Protein AF-A0A2N7QGT1-F1 (afdb_monomer)

Structure (mmCIF, N/CA/C/O backbone):
data_AF-A0A2N7QGT1-F1
#
_entry.id   AF-A0A2N7QGT1-F1
#
loop_
_atom_site.group_PDB
_atom_site.id
_atom_site.type_symbol
_atom_site.label_atom_id
_atom_site.label_alt_id
_atom_site.label_comp_id
_atom_site.label_asym_id
_atom_site.label_entity_id
_atom_site.label_seq_id
_atom_site.pdbx_PDB_ins_code
_atom_site.Cartn_x
_atom_site.Cartn_y
_atom_site.Cartn_z
_atom_site.occupancy
_atom_site.B_iso_or_equiv
_atom_site.auth_seq_id
_ato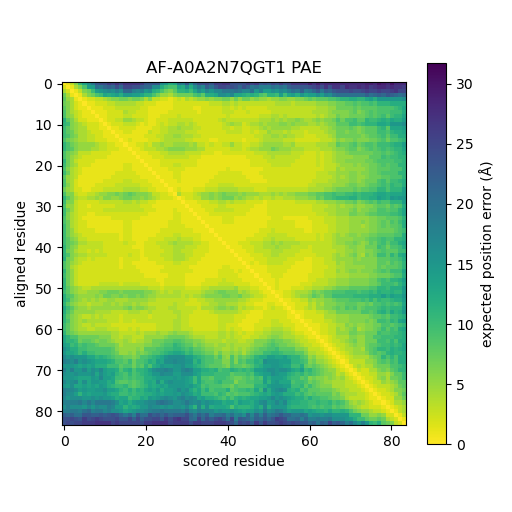m_site.auth_comp_id
_atom_site.auth_asym_id
_atom_site.auth_atom_id
_atom_site.pdbx_PDB_model_num
ATOM 1 N N . MET A 1 1 ? -14.623 -20.650 12.579 1.00 46.62 1 MET A N 1
ATOM 2 C CA . MET A 1 1 ? -15.155 -19.347 12.126 1.00 46.62 1 MET A CA 1
ATOM 3 C C . MET A 1 1 ? -14.047 -18.629 11.378 1.00 46.62 1 MET A C 1
ATOM 5 O O . MET A 1 1 ? -12.971 -18.477 11.941 1.00 46.62 1 MET A O 1
ATOM 9 N N . SER A 1 2 ? -14.252 -18.271 10.110 1.00 54.84 2 SER A N 1
ATOM 10 C CA . SER A 1 2 ? -13.299 -17.440 9.367 1.00 54.84 2 SER A CA 1
ATOM 11 C C . SER A 1 2 ? -13.235 -16.067 10.030 1.00 54.84 2 SER A C 1
ATOM 13 O O . SER A 1 2 ? -14.275 -15.424 10.170 1.00 54.84 2 SER A O 1
ATOM 15 N N . LYS A 1 3 ? -12.051 -15.619 10.458 1.00 65.06 3 LYS A N 1
ATOM 16 C CA . LYS A 1 3 ? -11.873 -14.232 10.903 1.00 65.06 3 LYS A CA 1
ATOM 17 C C . LYS A 1 3 ? -12.264 -13.302 9.756 1.00 65.06 3 LYS A C 1
ATOM 19 O O . LYS A 1 3 ? -11.695 -13.399 8.670 1.00 65.06 3 LYS A O 1
ATOM 24 N N . VAL A 1 4 ? -13.255 -12.443 9.982 1.00 79.62 4 VAL A N 1
ATOM 25 C CA . VAL A 1 4 ? -13.714 -11.476 8.981 1.00 79.62 4 VAL A CA 1
ATOM 26 C C . VAL A 1 4 ? -12.997 -10.161 9.247 1.00 79.62 4 VAL A C 1
ATOM 28 O O . VAL A 1 4 ? -13.384 -9.396 10.124 1.00 79.62 4 VAL A O 1
ATOM 31 N N . TYR A 1 5 ? -11.931 -9.904 8.496 1.00 89.88 5 TYR A N 1
ATOM 32 C CA . TYR A 1 5 ? -11.263 -8.609 8.538 1.00 89.88 5 TYR A CA 1
ATOM 33 C C . TYR A 1 5 ? -12.120 -7.543 7.850 1.00 89.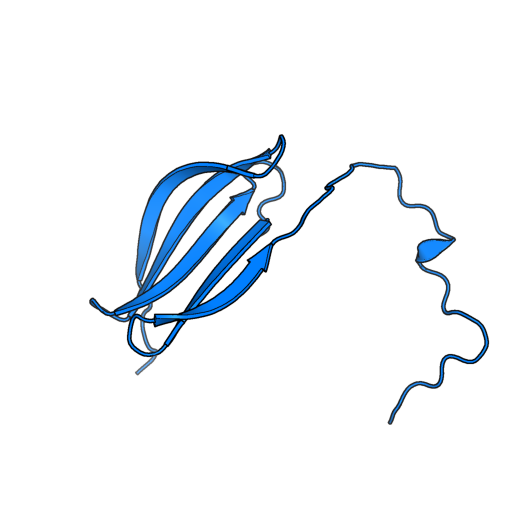88 5 TYR A C 1
ATOM 35 O O . TYR A 1 5 ? -12.704 -7.781 6.791 1.00 89.88 5 TYR A O 1
ATOM 43 N N . LYS A 1 6 ? -12.160 -6.341 8.428 1.00 94.25 6 LYS A N 1
ATOM 44 C CA . LYS A 1 6 ? -12.826 -5.172 7.852 1.00 94.25 6 LYS A CA 1
ATOM 45 C C . LYS A 1 6 ? -11.807 -4.284 7.152 1.00 94.25 6 LYS A C 1
ATOM 47 O O . LYS A 1 6 ? -10.797 -3.908 7.742 1.00 94.25 6 LYS A O 1
ATOM 52 N N . VAL A 1 7 ? -12.110 -3.898 5.916 1.00 95.25 7 VAL A N 1
ATOM 53 C CA . VAL A 1 7 ? -11.342 -2.892 5.176 1.00 95.25 7 VAL A CA 1
ATOM 54 C C . VAL A 1 7 ? -12.046 -1.543 5.298 1.00 95.25 7 VAL A C 1
ATOM 56 O O . VAL A 1 7 ? -13.250 -1.448 5.070 1.00 95.25 7 VAL A O 1
ATOM 59 N N . ILE A 1 8 ? -11.306 -0.502 5.672 1.00 96.50 8 ILE A N 1
ATOM 60 C CA . ILE A 1 8 ? -11.808 0.871 5.789 1.00 96.50 8 ILE A CA 1
ATOM 61 C C . ILE A 1 8 ? -11.005 1.766 4.853 1.00 96.50 8 ILE A C 1
ATOM 63 O O . ILE A 1 8 ? -9.778 1.799 4.926 1.00 96.50 8 ILE A O 1
ATOM 67 N N . GLU A 1 9 ? -11.686 2.524 3.999 1.00 96.62 9 GLU A N 1
ATOM 68 C CA . GLU A 1 9 ? -11.035 3.530 3.160 1.00 96.62 9 GLU A CA 1
ATOM 69 C C . GLU A 1 9 ? -10.743 4.792 3.974 1.00 96.62 9 GLU A C 1
ATOM 71 O O . GLU A 1 9 ? -11.592 5.286 4.716 1.00 96.62 9 GLU A O 1
ATOM 76 N N . LYS A 1 10 ? -9.510 5.290 3.872 1.00 97.31 10 LYS A N 1
ATOM 77 C CA . LYS A 1 10 ? -9.028 6.470 4.605 1.00 97.31 10 LYS A CA 1
ATOM 78 C C . LYS A 1 10 ? -8.722 7.661 3.701 1.00 97.31 10 LYS A C 1
ATOM 80 O O . LYS A 1 10 ? -8.272 8.685 4.204 1.00 97.31 10 LYS A O 1
ATOM 85 N N . GLY A 1 11 ? -8.983 7.530 2.404 1.00 96.06 11 GLY A N 1
ATOM 86 C CA . GLY A 1 11 ? -8.762 8.564 1.401 1.00 96.06 11 GLY A CA 1
ATOM 87 C C . GLY A 1 11 ? -7.559 8.271 0.517 1.00 96.06 11 GLY A C 1
ATOM 88 O O . GLY A 1 11 ? -7.138 7.123 0.369 1.00 96.06 11 GLY A O 1
ATOM 89 N N . GLU A 1 12 ? -7.015 9.326 -0.072 1.00 97.06 12 GLU A N 1
ATOM 90 C CA . GLU A 1 12 ? -5.991 9.249 -1.108 1.00 97.06 12 GLU A CA 1
ATOM 91 C C . GLU A 1 12 ? -4.697 9.927 -0.644 1.00 97.06 12 GLU A C 1
ATOM 93 O O . GLU A 1 12 ? -4.717 10.951 0.035 1.00 97.06 12 GLU A O 1
ATOM 98 N N . GLU A 1 13 ? -3.554 9.355 -1.013 1.00 96.69 13 GLU A N 1
ATOM 99 C CA . GLU A 1 13 ? -2.223 9.898 -0.729 1.00 96.69 13 GLU A CA 1
ATOM 100 C C . GLU A 1 13 ? -1.287 9.569 -1.900 1.00 96.69 13 GLU A C 1
ATOM 102 O O . GLU A 1 13 ? -1.484 8.577 -2.604 1.00 96.69 13 GLU A O 1
ATOM 107 N N . LYS A 1 14 ? -0.258 10.388 -2.135 1.00 93.44 14 LYS A N 1
ATOM 108 C CA . LYS A 1 14 ? 0.767 10.089 -3.143 1.00 93.44 14 LYS A CA 1
ATOM 109 C C . LYS A 1 14 ? 1.949 9.357 -2.515 1.00 93.44 14 LYS A C 1
ATOM 111 O O . LYS A 1 14 ? 2.468 9.791 -1.492 1.00 93.44 14 LYS A O 1
ATOM 116 N N . ILE A 1 15 ? 2.407 8.289 -3.166 1.00 91.44 15 ILE A N 1
ATOM 117 C CA . ILE A 1 15 ? 3.677 7.618 -2.865 1.00 91.44 15 ILE A CA 1
ATOM 118 C C . ILE A 1 15 ? 4.597 7.840 -4.068 1.00 91.44 15 ILE A C 1
ATOM 120 O O . ILE A 1 15 ? 4.390 7.266 -5.138 1.00 91.44 15 ILE A O 1
ATOM 124 N N . GLY A 1 16 ? 5.571 8.741 -3.916 1.00 87.94 16 GLY A N 1
ATOM 125 C CA . GLY A 1 16 ? 6.298 9.300 -5.057 1.00 87.94 16 GLY A CA 1
ATOM 126 C C . GLY A 1 16 ? 5.343 10.066 -5.979 1.00 87.94 16 GLY A C 1
ATOM 127 O O . GLY A 1 16 ? 4.581 10.917 -5.525 1.00 87.94 16 GLY A O 1
ATOM 128 N N . GLU A 1 17 ? 5.346 9.731 -7.267 1.00 89.94 17 GLU A N 1
ATOM 129 C CA . GLU A 1 17 ? 4.447 10.332 -8.265 1.00 89.94 17 GLU A CA 1
ATOM 130 C C . GLU A 1 17 ? 3.101 9.595 -8.388 1.00 89.94 17 GLU A C 1
ATOM 132 O O . GLU A 1 17 ? 2.194 1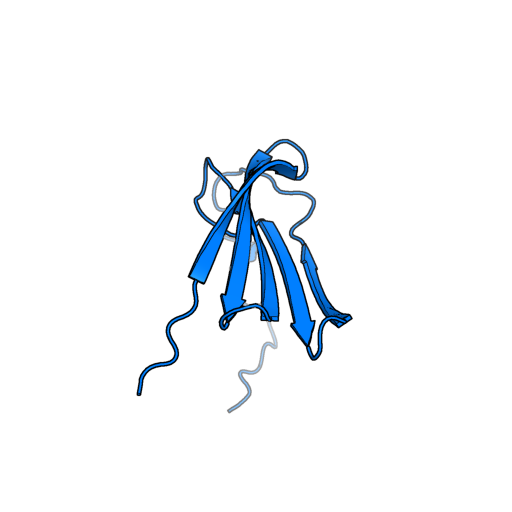0.049 -9.087 1.00 89.94 17 GLU A O 1
ATOM 137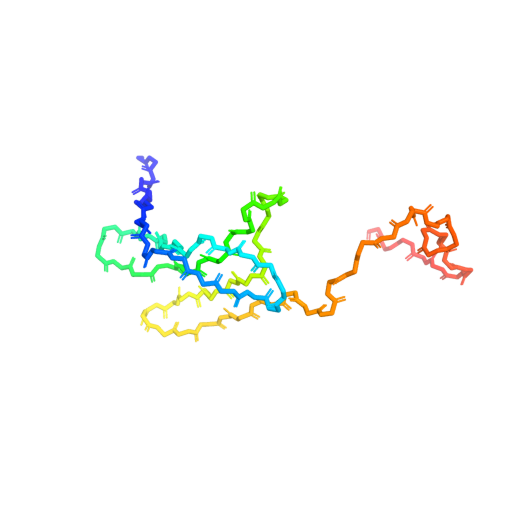 N N . LEU A 1 18 ? 2.938 8.467 -7.690 1.00 92.81 18 LEU A N 1
ATOM 138 C CA . LEU A 1 18 ? 1.796 7.575 -7.857 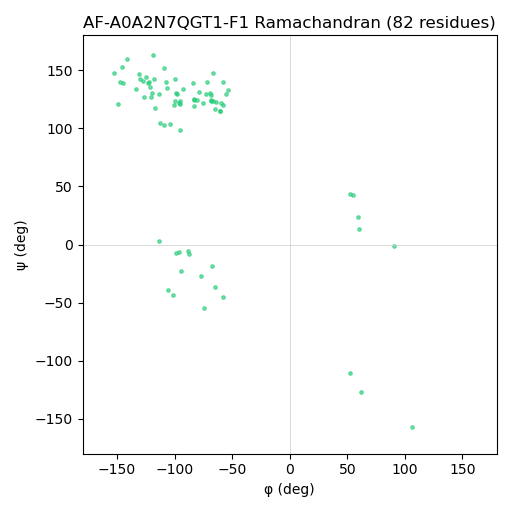1.00 92.81 18 LEU A CA 1
ATOM 139 C C . LEU A 1 18 ? 0.702 7.867 -6.836 1.00 92.81 18 LEU A C 1
ATOM 141 O O . LEU A 1 18 ? 0.908 7.784 -5.623 1.00 92.81 18 LEU A O 1
ATOM 145 N N . LYS A 1 19 ? -0.499 8.149 -7.341 1.00 96.19 19 LYS A N 1
ATOM 146 C CA . LYS A 1 19 ? -1.706 8.290 -6.528 1.00 96.19 19 LYS A CA 1
ATOM 147 C C . LYS A 1 19 ? -2.125 6.932 -5.959 1.00 96.19 19 LYS A C 1
ATOM 149 O O . LYS A 1 19 ? -2.187 5.935 -6.687 1.00 96.19 19 LYS A O 1
ATOM 154 N N . CYS A 1 20 ? -2.380 6.893 -4.658 1.00 97.62 20 CYS A N 1
ATOM 155 C CA . CYS A 1 20 ? -2.718 5.682 -3.927 1.00 97.62 20 CYS A CA 1
ATOM 156 C C . CYS A 1 20 ? -3.964 5.875 -3.071 1.00 97.62 20 CYS A C 1
ATOM 158 O O . CYS A 1 20 ? -4.111 6.885 -2.389 1.00 97.62 20 CYS A O 1
ATOM 160 N N . ASN A 1 21 ? -4.783 4.831 -3.007 1.00 98.12 21 ASN A N 1
ATOM 161 C CA . ASN A 1 21 ? -5.850 4.707 -2.027 1.00 98.12 21 ASN A CA 1
ATOM 162 C C . ASN A 1 21 ? -5.275 4.170 -0.719 1.00 98.12 21 ASN A C 1
ATOM 164 O O . ASN A 1 21 ? -4.752 3.051 -0.672 1.00 98.12 21 ASN A O 1
ATOM 168 N N . LYS A 1 22 ? -5.395 4.953 0.349 1.00 98.38 22 LYS A N 1
ATOM 169 C CA . LYS A 1 22 ? -5.026 4.556 1.703 1.00 98.38 22 LYS A CA 1
ATOM 170 C C . LYS A 1 22 ? -6.169 3.769 2.332 1.00 98.38 22 LYS A C 1
ATOM 172 O O . LYS A 1 22 ? -7.302 4.246 2.415 1.00 98.38 22 LYS A O 1
ATOM 177 N N . LYS A 1 23 ? -5.872 2.562 2.801 1.00 97.88 23 LYS A N 1
ATOM 178 C CA . LYS A 1 23 ? -6.838 1.645 3.408 1.00 97.88 23 LYS A CA 1
ATOM 179 C C . LYS A 1 23 ? -6.312 1.118 4.734 1.00 97.88 23 LYS A C 1
ATOM 181 O O . LYS A 1 23 ? -5.114 0.906 4.889 1.00 97.88 23 LYS A O 1
ATOM 186 N N . GLU A 1 24 ? -7.211 0.886 5.677 1.00 97.19 24 GLU A N 1
ATOM 187 C CA . GLU A 1 24 ? -6.929 0.172 6.920 1.00 97.19 24 GLU A CA 1
ATOM 188 C C . GLU A 1 24 ? -7.552 -1.216 6.873 1.00 97.19 24 GLU A C 1
ATOM 190 O O . GLU A 1 24 ? -8.721 -1.356 6.518 1.00 97.19 24 GLU A O 1
ATOM 195 N N . LEU A 1 25 ? -6.788 -2.220 7.285 1.00 95.88 25 LEU A N 1
ATOM 196 C CA . LEU A 1 25 ? -7.282 -3.550 7.601 1.00 95.88 25 LEU A CA 1
ATOM 197 C C . LEU A 1 25 ? -7.431 -3.660 9.118 1.00 95.88 25 LEU A C 1
ATOM 199 O O . LEU A 1 25 ? -6.464 -3.450 9.859 1.00 95.88 25 LEU A O 1
ATOM 203 N N . ARG A 1 26 ? -8.636 -3.989 9.578 1.00 94.69 26 ARG A N 1
ATOM 204 C CA . ARG A 1 26 ? -8.960 -4.126 10.999 1.00 94.69 26 ARG A CA 1
ATOM 205 C C . ARG A 1 26 ? -9.564 -5.488 11.318 1.00 94.69 26 ARG A C 1
ATOM 207 O O . ARG A 1 26 ? -10.325 -6.027 10.519 1.00 94.69 26 ARG A O 1
ATOM 214 N N . ASP A 1 27 ? -9.236 -6.015 12.491 1.00 92.25 27 ASP A N 1
ATOM 215 C CA . ASP A 1 27 ? -9.940 -7.129 13.136 1.00 92.25 27 ASP A CA 1
ATOM 216 C C . ASP A 1 27 ? -10.771 -6.504 14.260 1.00 92.25 27 ASP A C 1
ATOM 218 O O . ASP A 1 27 ? -10.214 -6.014 15.244 1.00 92.25 27 ASP A O 1
ATOM 222 N N . GLU A 1 28 ? -12.082 -6.372 14.046 1.00 88.31 28 GLU A N 1
ATOM 223 C CA . GLU A 1 28 ? -12.965 -5.542 14.878 1.00 88.31 28 GLU A CA 1
ATOM 224 C C . GLU A 1 28 ? -12.428 -4.098 15.039 1.00 88.31 28 GLU A C 1
ATOM 226 O O . GLU A 1 28 ? -12.410 -3.318 14.081 1.00 88.31 28 GLU A O 1
ATOM 231 N N . ASN A 1 29 ? -11.973 -3.737 16.243 1.00 88.12 29 ASN A N 1
ATOM 232 C CA . ASN A 1 29 ? -11.406 -2.428 16.570 1.00 88.12 29 ASN A CA 1
ATOM 233 C C . ASN A 1 29 ? -9.871 -2.394 16.516 1.00 88.12 29 ASN A C 1
ATOM 235 O O . ASN A 1 29 ? -9.283 -1.316 16.626 1.00 88.12 29 ASN A O 1
ATOM 239 N N . ILE A 1 30 ? -9.221 -3.543 16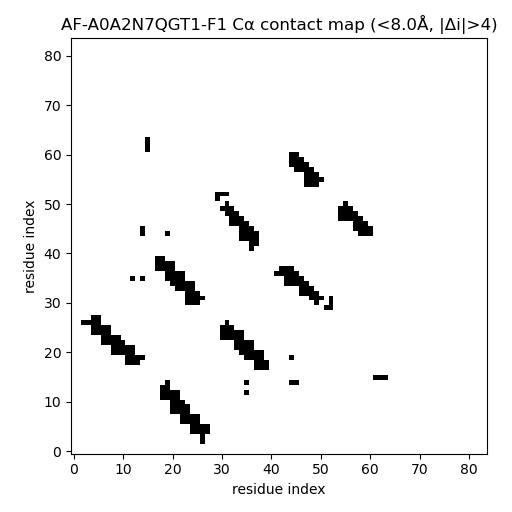.325 1.00 92.00 30 ILE A N 1
ATOM 240 C CA . ILE A 1 30 ? -7.764 -3.676 16.307 1.00 92.00 30 ILE A CA 1
ATOM 241 C C . ILE A 1 30 ? -7.253 -3.321 14.912 1.00 92.00 30 ILE A C 1
ATOM 243 O O . ILE A 1 30 ? -7.665 -3.916 13.915 1.00 92.00 30 ILE A O 1
ATOM 247 N N . LEU A 1 31 ? -6.336 -2.354 14.834 1.00 94.44 31 LEU A N 1
ATOM 248 C CA . LEU A 1 31 ? -5.643 -2.038 13.589 1.00 94.44 31 LEU A CA 1
ATOM 249 C C . LEU A 1 31 ? -4.587 -3.111 13.313 1.00 94.44 31 LEU A C 1
ATOM 251 O O . LEU A 1 31 ? -3.689 -3.315 14.125 1.00 94.44 31 LEU A O 1
ATOM 255 N N . ILE A 1 32 ? -4.699 -3.774 12.162 1.00 95.56 32 ILE A N 1
ATOM 256 C CA . ILE A 1 32 ? -3.783 -4.841 11.738 1.00 95.56 32 ILE A CA 1
ATOM 257 C C . ILE A 1 32 ? -2.789 -4.307 10.713 1.00 95.56 32 ILE A C 1
ATOM 259 O O . ILE A 1 32 ? -1.595 -4.588 10.792 1.00 95.56 32 ILE A O 1
ATOM 263 N N . GLN A 1 33 ? -3.271 -3.520 9.750 1.00 96.94 33 GLN A N 1
ATOM 264 C CA . GLN A 1 33 ? -2.439 -3.008 8.669 1.00 96.94 33 GLN A CA 1
ATOM 265 C C . GLN A 1 33 ? -2.976 -1.682 8.127 1.00 96.94 33 GLN A C 1
ATOM 267 O O . GLN A 1 33 ? -4.186 -1.475 8.060 1.00 96.94 33 GLN A O 1
ATOM 272 N N . ILE A 1 34 ? -2.078 -0.810 7.678 1.00 97.81 34 ILE A N 1
ATOM 273 C CA . ILE A 1 34 ? -2.396 0.296 6.773 1.00 97.81 34 ILE A CA 1
ATOM 274 C C . ILE A 1 34 ? -1.708 0.024 5.439 1.00 97.81 34 ILE A C 1
ATOM 276 O O . ILE A 1 34 ? -0.506 -0.238 5.406 1.00 97.81 34 ILE A O 1
ATOM 280 N N . ALA A 1 35 ? -2.457 0.109 4.346 1.00 97.94 35 ALA A N 1
ATOM 281 C CA . ALA A 1 35 ? -1.966 -0.117 2.997 1.00 97.94 35 ALA A CA 1
ATOM 282 C C . ALA A 1 35 ? -2.217 1.098 2.103 1.00 97.94 35 ALA A C 1
ATOM 284 O O . ALA A 1 35 ? -3.294 1.689 2.133 1.00 97.94 35 ALA A O 1
ATOM 285 N N . TRP A 1 36 ? -1.236 1.439 1.271 1.00 98.00 36 TRP A N 1
ATOM 286 C CA . TRP A 1 36 ? -1.372 2.420 0.197 1.00 98.00 36 TRP A CA 1
ATOM 287 C C . TRP A 1 36 ? -1.352 1.677 -1.127 1.00 98.00 36 TRP A C 1
ATOM 289 O O . TRP A 1 36 ? -0.296 1.232 -1.580 1.00 98.00 36 TRP A O 1
ATOM 299 N N . ILE A 1 37 ? -2.529 1.508 -1.721 1.00 97.38 37 ILE A N 1
ATOM 300 C CA . ILE A 1 37 ? -2.708 0.747 -2.955 1.00 97.38 37 ILE A CA 1
ATOM 301 C C . ILE A 1 37 ? -2.695 1.708 -4.136 1.00 97.38 37 ILE A C 1
ATOM 303 O O . ILE A 1 37 ? -3.543 2.597 -4.205 1.00 97.38 37 ILE A O 1
ATOM 307 N N . SER A 1 38 ? -1.769 1.515 -5.074 1.00 96.25 38 SER A N 1
ATOM 308 C CA . SER A 1 38 ? -1.695 2.314 -6.298 1.00 96.25 38 SER A CA 1
ATOM 309 C C . SER A 1 38 ? -3.018 2.270 -7.057 1.00 96.25 38 SER A C 1
ATOM 311 O O . SER A 1 38 ? -3.539 1.193 -7.354 1.00 96.25 38 SER A O 1
ATOM 313 N N . GLU A 1 39 ? -3.540 3.436 -7.435 1.00 95.88 39 GLU A N 1
ATOM 314 C CA . GLU A 1 39 ? -4.712 3.502 -8.307 1.00 95.88 39 GLU A CA 1
ATOM 315 C C . GLU A 1 39 ? -4.422 2.935 -9.695 1.00 95.88 39 GLU A C 1
ATOM 317 O O . GLU A 1 39 ? -5.290 2.276 -10.267 1.00 95.88 39 GLU A O 1
ATOM 322 N N . ARG A 1 40 ? -3.210 3.156 -10.214 1.00 93.06 40 ARG A N 1
ATOM 323 C CA . ARG A 1 40 ? -2.807 2.736 -11.558 1.00 93.06 40 ARG A CA 1
ATOM 324 C C . ARG A 1 40 ? -2.564 1.231 -11.642 1.00 93.06 40 ARG A C 1
ATOM 326 O O . ARG A 1 40 ? -3.174 0.568 -12.470 1.00 93.06 40 ARG A O 1
ATOM 333 N N . TYR A 1 41 ? -1.699 0.689 -10.784 1.00 92.19 41 TYR A N 1
ATOM 334 C CA . TYR A 1 41 ? -1.253 -0.709 -10.898 1.00 92.19 41 TYR A CA 1
ATOM 335 C C . TYR A 1 41 ? -1.991 -1.678 -9.978 1.00 92.19 41 TYR A C 1
ATOM 337 O O . TYR A 1 41 ? -1.765 -2.879 -10.055 1.00 92.19 41 TYR A O 1
ATOM 345 N N . LYS A 1 42 ? -2.832 -1.169 -9.070 1.00 94.50 42 LYS A N 1
ATOM 346 C CA . LYS A 1 42 ? -3.592 -1.976 -8.100 1.00 94.50 42 LYS A CA 1
ATOM 347 C C . LYS A 1 42 ? -2.723 -2.833 -7.164 1.00 94.50 42 LYS A C 1
ATOM 349 O O . LYS A 1 42 ? -3.216 -3.795 -6.586 1.00 94.50 42 LYS A O 1
ATOM 354 N N . ILE A 1 43 ? -1.460 -2.451 -6.960 1.00 93.00 43 ILE A N 1
ATOM 355 C CA . ILE A 1 43 ? -0.537 -3.092 -6.009 1.00 93.00 43 ILE A CA 1
ATOM 356 C C . ILE A 1 43 ? -0.249 -2.187 -4.801 1.00 93.00 43 ILE A C 1
ATOM 358 O O . ILE A 1 43 ? -0.304 -0.957 -4.931 1.00 93.00 43 ILE A O 1
ATOM 362 N N . PRO A 1 44 ? 0.067 -2.757 -3.623 1.00 95.50 44 PRO A N 1
ATOM 363 C CA . PRO A 1 44 ? 0.516 -1.982 -2.474 1.00 95.50 44 PRO A CA 1
ATOM 364 C C . PRO A 1 44 ? 1.903 -1.384 -2.723 1.00 95.50 44 PRO A C 1
ATOM 366 O O . PRO A 1 44 ? 2.862 -2.107 -2.978 1.00 95.50 44 PRO A O 1
ATOM 369 N N . LEU A 1 45 ? 2.021 -0.062 -2.600 1.00 96.31 45 LEU A N 1
ATOM 370 C CA . LEU A 1 45 ? 3.310 0.639 -2.658 1.00 96.31 45 LEU A CA 1
ATOM 371 C C . LEU A 1 45 ? 3.903 0.873 -1.269 1.00 96.31 45 LEU A C 1
ATOM 373 O O . LEU A 1 45 ? 5.111 1.029 -1.126 1.00 96.31 45 LEU A O 1
ATOM 377 N N . LYS A 1 46 ? 3.059 0.883 -0.235 1.00 97.38 46 LYS A N 1
ATOM 378 C CA . LYS A 1 46 ? 3.465 0.999 1.164 1.00 97.38 46 LYS A CA 1
ATOM 379 C C . LYS A 1 46 ? 2.537 0.168 2.037 1.00 97.38 46 LYS A C 1
ATOM 381 O O . LYS A 1 46 ? 1.324 0.174 1.825 1.00 97.38 46 LYS A O 1
ATOM 386 N N . LEU A 1 47 ? 3.110 -0.518 3.019 1.00 97.81 47 LEU A N 1
ATOM 387 C CA . LEU A 1 47 ? 2.405 -1.285 4.040 1.00 97.81 47 LEU A CA 1
ATOM 388 C C . LEU A 1 47 ? 3.003 -0.957 5.408 1.00 97.81 47 LEU A C 1
ATOM 390 O O . LEU A 1 47 ? 4.223 -0.965 5.573 1.00 97.81 47 LEU A O 1
ATOM 394 N N . LEU A 1 48 ? 2.140 -0.703 6.386 1.00 97.81 48 LEU A N 1
ATOM 395 C CA . LEU A 1 48 ? 2.487 -0.657 7.804 1.00 97.81 48 LEU A CA 1
ATOM 396 C C . LEU A 1 48 ? 1.707 -1.763 8.503 1.00 97.81 48 LEU A C 1
ATOM 398 O O . LEU A 1 48 ? 0.480 -1.740 8.481 1.00 97.81 48 LEU A O 1
ATOM 402 N N . ASN A 1 49 ? 2.404 -2.727 9.091 1.00 97.25 49 ASN A N 1
ATOM 403 C CA . ASN A 1 49 ? 1.814 -3.824 9.849 1.00 97.25 49 ASN A CA 1
ATOM 404 C C . ASN A 1 49 ? 1.893 -3.523 11.340 1.00 97.25 49 ASN A C 1
ATOM 406 O O . ASN A 1 49 ? 2.910 -3.012 11.812 1.00 97.25 49 ASN A O 1
ATOM 410 N N . TYR A 1 50 ? 0.853 -3.891 12.078 1.00 96.44 50 TYR A N 1
ATOM 411 C CA . TYR A 1 50 ? 0.733 -3.627 13.504 1.00 96.44 50 TYR A CA 1
ATOM 412 C C . TYR A 1 50 ? 0.563 -4.928 14.286 1.00 96.44 50 TYR A C 1
ATOM 414 O O . TYR A 1 50 ? -0.175 -5.824 13.883 1.00 96.44 50 TYR A O 1
ATOM 422 N N . ILE A 1 51 ? 1.217 -5.004 15.443 1.00 93.12 51 ILE A N 1
ATOM 423 C CA . ILE A 1 51 ? 0.983 -6.028 16.464 1.00 93.12 51 ILE A CA 1
ATOM 424 C C . ILE A 1 51 ? 0.719 -5.286 17.770 1.00 93.12 51 ILE A C 1
ATOM 426 O O . ILE A 1 51 ? 1.498 -4.418 18.158 1.00 93.12 51 ILE A O 1
ATOM 430 N N . GLN A 1 52 ? -0.399 -5.592 18.438 1.00 88.50 52 GLN A N 1
ATOM 431 C CA . GLN A 1 52 ? -0.788 -4.942 19.701 1.00 88.50 52 GLN A CA 1
ATOM 432 C C . GLN A 1 52 ? -0.792 -3.401 19.603 1.00 88.50 52 GLN A C 1
ATOM 434 O O . GLN A 1 52 ? -0.291 -2.705 20.484 1.00 88.50 52 GLN A O 1
ATOM 439 N N . ASN A 1 53 ? -1.338 -2.866 18.502 1.00 86.06 53 ASN A N 1
ATOM 440 C CA . ASN A 1 53 ? -1.400 -1.430 18.191 1.00 86.06 53 ASN A CA 1
ATOM 441 C C . ASN A 1 53 ? -0.039 -0.715 18.071 1.00 86.06 53 ASN A C 1
ATOM 443 O O . ASN A 1 53 ? 0.003 0.513 18.029 1.00 86.06 53 ASN A O 1
ATOM 447 N N . LYS A 1 54 ? 1.070 -1.453 17.974 1.00 93.19 54 LYS A N 1
ATOM 448 C CA . LYS A 1 54 ? 2.398 -0.904 17.680 1.00 93.19 54 LYS A CA 1
ATOM 449 C C . LYS A 1 54 ? 2.809 -1.278 16.266 1.00 93.19 54 LYS A C 1
ATOM 451 O O . LYS A 1 54 ? 2.562 -2.404 15.838 1.00 93.19 54 LYS A O 1
ATOM 456 N N . GLU A 1 55 ? 3.431 -0.343 15.551 1.00 95.25 55 GLU A N 1
ATOM 457 C CA . GLU A 1 55 ? 4.031 -0.638 14.249 1.00 95.25 55 GLU A CA 1
ATOM 458 C C . GLU A 1 55 ? 5.101 -1.721 14.434 1.00 95.25 55 GLU A C 1
ATOM 460 O O . GLU A 1 55 ? 6.020 -1.574 15.238 1.00 95.25 55 GLU A O 1
ATOM 465 N N . HIS A 1 56 ? 4.935 -2.833 13.726 1.00 95.62 56 HIS A N 1
ATOM 466 C CA . HIS A 1 56 ? 5.814 -3.994 13.795 1.00 95.62 56 HIS A CA 1
ATOM 467 C C . HIS A 1 56 ? 6.701 -4.103 12.557 1.00 95.62 56 HIS A C 1
ATOM 469 O O . HIS A 1 56 ? 7.873 -4.460 12.648 1.00 95.62 56 HIS A O 1
ATOM 475 N N . THR A 1 57 ? 6.150 -3.808 11.380 1.00 96.19 57 THR A N 1
ATOM 476 C CA . THR A 1 57 ? 6.901 -3.903 10.127 1.00 96.19 57 THR A CA 1
ATOM 477 C C . THR A 1 57 ? 6.430 -2.848 9.151 1.00 96.19 57 THR A C 1
ATOM 479 O O . THR A 1 57 ? 5.228 -2.638 8.984 1.00 96.19 57 THR A O 1
ATOM 482 N N . LYS A 1 58 ? 7.386 -2.250 8.447 1.00 96.50 58 LYS A N 1
ATOM 483 C CA . LYS A 1 58 ? 7.145 -1.311 7.362 1.00 96.50 58 LYS A CA 1
ATOM 484 C C . LYS A 1 58 ? 7.743 -1.849 6.068 1.00 96.50 58 LYS A C 1
ATOM 486 O O . LYS A 1 58 ? 8.915 -2.210 6.024 1.00 96.50 58 LYS A O 1
ATOM 491 N N . PHE A 1 59 ? 6.944 -1.840 5.011 1.00 95.81 59 PHE A N 1
ATOM 492 C CA . PHE A 1 59 ? 7.379 -2.093 3.643 1.00 95.81 59 PHE A CA 1
ATOM 493 C C . PHE A 1 59 ? 7.030 -0.880 2.785 1.00 95.81 59 PHE A C 1
ATOM 495 O O . PHE A 1 59 ? 5.934 -0.330 2.899 1.00 95.81 59 PHE A O 1
ATOM 502 N N . GLU A 1 60 ? 7.956 -0.440 1.941 1.00 95.25 60 GLU A N 1
ATOM 503 C CA . GLU A 1 60 ? 7.748 0.704 1.056 1.00 95.25 60 GLU A CA 1
ATOM 504 C C . GLU A 1 60 ? 8.559 0.516 -0.226 1.00 95.25 60 GLU A C 1
ATOM 506 O O . GLU A 1 60 ? 9.784 0.393 -0.179 1.00 95.25 60 GLU A O 1
ATOM 511 N N . ILE A 1 61 ? 7.873 0.509 -1.368 1.00 92.19 61 ILE A N 1
ATOM 512 C CA . ILE A 1 61 ? 8.500 0.522 -2.685 1.00 92.19 61 ILE A CA 1
ATOM 513 C C . ILE A 1 61 ? 8.892 1.965 -2.994 1.00 92.19 61 ILE A C 1
ATOM 515 O O . ILE A 1 61 ? 8.059 2.871 -2.978 1.00 92.19 61 ILE A O 1
ATOM 519 N N . LYS A 1 62 ? 10.173 2.174 -3.291 1.00 88.44 62 LYS A N 1
ATOM 520 C CA . LYS A 1 62 ? 10.741 3.476 -3.659 1.00 88.44 62 LYS A CA 1
ATOM 521 C C . LYS A 1 62 ? 11.320 3.415 -5.067 1.00 88.44 62 LYS A C 1
ATOM 523 O O . LYS A 1 62 ? 11.592 2.332 -5.572 1.00 88.44 62 LYS A O 1
ATOM 528 N N . ASN A 1 63 ? 11.546 4.583 -5.672 1.00 86.81 63 ASN A N 1
ATOM 529 C CA . ASN A 1 63 ? 12.167 4.721 -6.996 1.00 86.81 63 ASN A CA 1
ATOM 530 C C . ASN A 1 63 ? 11.453 3.914 -8.095 1.00 86.81 63 ASN A C 1
ATOM 532 O O . ASN A 1 63 ? 12.099 3.266 -8.916 1.00 86.81 63 ASN A O 1
ATOM 536 N N . ILE A 1 64 ? 10.119 3.941 -8.093 1.00 84.00 64 ILE A N 1
ATOM 537 C CA . ILE A 1 64 ? 9.298 3.214 -9.064 1.00 84.00 64 ILE A CA 1
ATOM 538 C C . ILE A 1 64 ? 9.489 3.855 -10.438 1.00 84.00 64 ILE A C 1
ATOM 540 O O . ILE A 1 64 ? 9.266 5.053 -10.601 1.00 84.00 64 ILE A O 1
ATOM 544 N N . LYS A 1 65 ? 9.912 3.050 -11.412 1.00 82.44 65 LYS A N 1
ATOM 545 C CA . LYS A 1 65 ? 10.092 3.448 -12.808 1.00 82.44 65 LYS A CA 1
ATOM 546 C C . LYS A 1 65 ? 9.330 2.480 -13.695 1.00 82.44 65 LYS A C 1
ATOM 548 O O . LYS A 1 65 ? 9.335 1.278 -13.445 1.00 82.44 65 LYS A O 1
ATOM 553 N N . GLU A 1 66 ? 8.707 3.013 -14.734 1.00 79.69 66 GLU A N 1
ATOM 554 C CA . GLU A 1 66 ? 8.167 2.210 -15.824 1.00 79.69 66 GLU A CA 1
ATOM 555 C C . GLU A 1 66 ? 9.181 2.178 -16.959 1.00 79.69 66 GLU A C 1
ATOM 557 O O . GLU A 1 66 ? 9.567 3.219 -17.487 1.00 79.69 66 GLU A O 1
ATOM 562 N N . GLU A 1 67 ? 9.605 0.981 -17.339 1.00 85.19 67 GLU A N 1
ATOM 563 C CA . GLU A 1 67 ? 10.433 0.755 -18.515 1.00 85.19 67 GLU A CA 1
ATOM 564 C C . GLU A 1 67 ? 9.986 -0.531 -19.213 1.00 85.19 67 GLU A C 1
ATOM 566 O O . GLU A 1 67 ? 9.318 -1.379 -18.615 1.00 85.19 67 GLU A O 1
ATOM 571 N N . ALA A 1 68 ? 10.333 -0.672 -20.493 1.00 85.00 68 ALA A N 1
ATOM 572 C CA . ALA A 1 68 ? 10.177 -1.948 -21.179 1.00 85.00 68 ALA A CA 1
ATOM 573 C C . ALA A 1 68 ? 10.981 -3.024 -20.434 1.00 85.00 68 ALA A C 1
ATOM 575 O O . ALA A 1 68 ? 12.098 -2.762 -19.981 1.00 85.00 68 ALA A O 1
ATOM 576 N N . VAL A 1 69 ? 10.412 -4.226 -20.311 1.00 83.69 69 VAL A N 1
ATOM 577 C CA . VAL A 1 69 ? 11.084 -5.345 -19.643 1.00 83.69 69 VAL A CA 1
ATOM 578 C C . VAL A 1 69 ? 12.372 -5.656 -20.399 1.00 83.69 69 VAL A C 1
ATOM 580 O O . VAL A 1 69 ? 12.342 -6.069 -21.556 1.00 83.69 69 VAL A O 1
ATOM 583 N N . LYS A 1 70 ? 13.503 -5.437 -19.732 1.00 86.56 70 LYS A N 1
ATOM 584 C CA . LYS A 1 70 ? 14.822 -5.868 -20.191 1.00 86.56 70 LYS A CA 1
ATOM 585 C C . LYS A 1 70 ? 15.018 -7.318 -19.768 1.00 86.56 70 LYS A C 1
ATOM 587 O O . LYS A 1 70 ? 14.636 -7.687 -18.658 1.00 86.56 70 LYS A O 1
ATOM 592 N N . GLU A 1 71 ? 15.592 -8.147 -20.630 1.00 85.94 71 GLU A N 1
ATOM 593 C CA . GLU A 1 71 ? 15.839 -9.553 -20.292 1.00 85.94 71 GLU A CA 1
ATOM 594 C C . GLU A 1 71 ? 17.050 -9.714 -19.369 1.00 85.94 71 GLU A C 1
ATOM 596 O O . GLU A 1 71 ? 17.113 -10.662 -18.589 1.00 85.94 71 GLU A O 1
ATOM 601 N N . GLU A 1 72 ? 18.013 -8.791 -19.429 1.00 85.69 72 GLU A N 1
ATOM 602 C CA . GLU A 1 72 ? 19.276 -8.888 -18.696 1.00 85.69 72 GLU A CA 1
ATOM 603 C C . GLU A 1 72 ? 19.098 -9.013 -17.172 1.00 85.69 72 GLU A C 1
ATOM 605 O O . GLU A 1 72 ? 19.728 -9.902 -16.597 1.00 85.69 72 GLU A O 1
ATOM 610 N N . PRO A 1 73 ? 18.237 -8.221 -16.494 1.00 81.06 73 PRO A N 1
ATOM 611 C CA . PRO A 1 73 ? 18.019 -8.332 -15.049 1.00 81.06 73 PRO A CA 1
ATOM 612 C C . PRO A 1 73 ? 17.322 -9.629 -14.618 1.00 81.06 73 PRO A C 1
ATOM 614 O O . PRO A 1 73 ? 17.360 -9.978 -13.441 1.00 81.06 73 PRO A O 1
ATOM 617 N N . LEU A 1 74 ? 16.664 -10.328 -15.549 1.00 84.56 74 LEU A N 1
ATOM 618 C CA . LEU A 1 74 ? 15.954 -11.583 -15.286 1.00 84.56 74 LEU A CA 1
ATOM 619 C C . LEU A 1 74 ? 16.867 -12.809 -15.417 1.00 84.56 74 LEU A C 1
ATOM 621 O O . LEU A 1 74 ? 16.460 -13.923 -15.083 1.00 84.56 74 LEU A O 1
ATOM 625 N N . ARG A 1 75 ? 18.100 -12.630 -15.905 1.00 87.81 75 ARG A N 1
ATOM 626 C CA . ARG A 1 75 ? 19.061 -13.724 -16.047 1.00 87.81 75 ARG A CA 1
ATOM 627 C C . ARG A 1 75 ? 19.587 -14.141 -14.680 1.00 87.81 75 ARG A C 1
ATOM 629 O O . ARG A 1 75 ? 20.075 -13.325 -13.904 1.00 87.81 75 ARG A O 1
ATOM 636 N N . ILE A 1 76 ? 19.531 -15.442 -14.414 1.00 86.62 76 ILE A N 1
ATOM 637 C CA . ILE A 1 76 ? 20.114 -16.030 -13.208 1.00 86.62 76 ILE A CA 1
ATOM 638 C C . ILE A 1 76 ? 21.642 -15.872 -13.295 1.00 86.62 76 ILE A C 1
ATOM 640 O O . ILE A 1 76 ? 22.235 -16.330 -14.278 1.00 86.62 76 ILE A O 1
ATOM 644 N N . PRO A 1 77 ? 22.299 -15.231 -12.311 1.00 87.06 77 PRO A N 1
ATOM 645 C CA . PRO A 1 77 ? 23.737 -15.023 -12.366 1.00 87.06 77 PRO A CA 1
ATOM 646 C C . PRO A 1 77 ? 24.495 -16.361 -12.275 1.00 87.06 77 PRO A C 1
ATOM 648 O O . PRO A 1 77 ? 24.046 -17.280 -11.577 1.00 87.06 77 PRO A O 1
ATOM 651 N N . PRO A 1 78 ? 25.664 -16.485 -12.935 1.00 88.12 78 PRO A N 1
ATOM 652 C CA . PRO A 1 78 ? 26.523 -17.655 -12.789 1.00 88.12 78 PRO A CA 1
ATOM 653 C C . PRO A 1 78 ? 26.837 -17.924 -11.313 1.00 88.12 78 PRO A C 1
ATOM 655 O O . PRO A 1 78 ? 27.203 -17.013 -10.574 1.00 88.12 78 PRO A O 1
ATOM 658 N N . GLY A 1 79 ? 26.700 -19.178 -10.879 1.00 87.06 79 GLY A N 1
ATOM 659 C CA . GLY A 1 79 ? 26.971 -19.580 -9.495 1.00 87.06 79 GLY A CA 1
ATOM 660 C C . GLY A 1 79 ? 25.773 -19.516 -8.543 1.00 87.06 79 GLY A C 1
ATOM 661 O O . GLY A 1 79 ? 25.918 -19.934 -7.395 1.00 87.06 79 GLY A O 1
ATOM 662 N N . TYR A 1 80 ? 24.588 -19.080 -8.994 1.00 88.38 80 TYR A N 1
ATOM 663 C CA . TYR A 1 80 ? 23.361 -19.264 -8.217 1.00 88.38 80 TYR A CA 1
ATOM 664 C C . TYR A 1 80 ? 23.098 -20.761 -8.00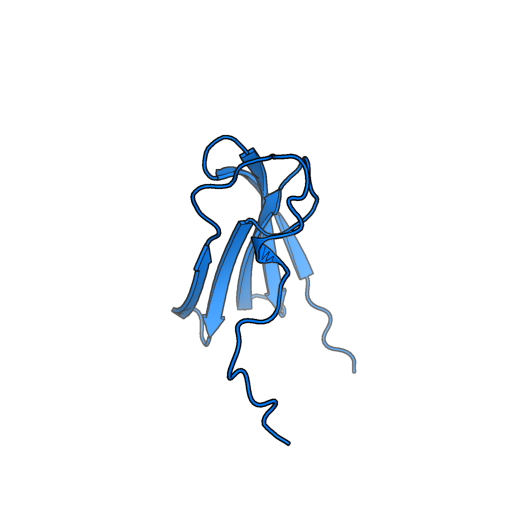1 1.00 88.38 80 TYR A C 1
ATOM 666 O O . TYR A 1 80 ? 22.846 -21.510 -8.947 1.00 88.38 80 TYR A O 1
ATOM 674 N N . LYS A 1 81 ? 23.161 -21.197 -6.743 1.00 84.62 81 LYS A N 1
ATOM 675 C CA . LYS A 1 81 ? 22.750 -22.535 -6.323 1.00 84.62 81 LYS A CA 1
ATOM 676 C C . LYS A 1 81 ? 21.367 -22.411 -5.711 1.00 84.62 81 LYS A C 1
ATOM 678 O O . LYS A 1 81 ? 21.187 -21.688 -4.737 1.00 84.62 81 LYS A O 1
ATOM 683 N N . LYS A 1 82 ? 20.395 -23.111 -6.290 1.00 82.25 82 LYS A N 1
ATOM 684 C CA . LYS A 1 82 ? 19.088 -23.269 -5.661 1.00 82.25 82 LYS A CA 1
ATOM 685 C C . LY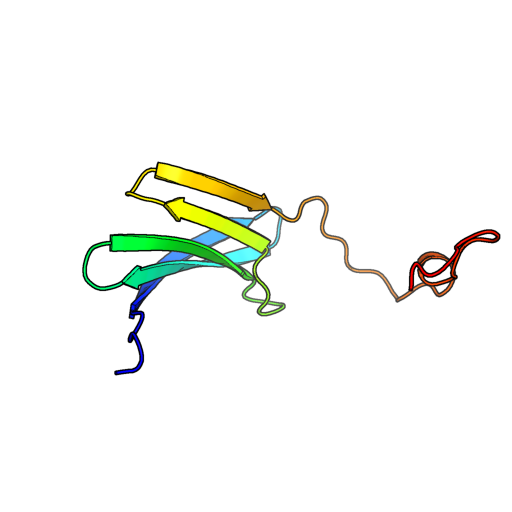S A 1 82 ? 19.299 -24.080 -4.381 1.00 82.25 82 LYS A C 1
ATOM 687 O O . LYS A 1 82 ? 19.779 -25.208 -4.464 1.00 82.25 82 LYS A O 1
ATOM 692 N N . GLU A 1 83 ? 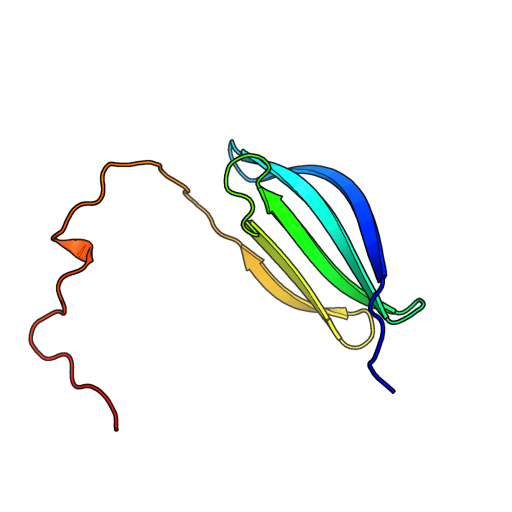19.013 -23.497 -3.223 1.00 76.38 83 GLU A N 1
ATOM 693 C CA . GLU A 1 83 ? 18.946 -24.274 -1.985 1.00 76.38 83 GLU A CA 1
ATOM 694 C C . GLU A 1 83 ? 17.720 -25.198 -2.066 1.00 76.38 83 GLU A C 1
ATOM 696 O O . GLU A 1 83 ? 16.635 -24.758 -2.462 1.00 76.38 83 GLU A O 1
ATOM 701 N N . ASN A 1 84 ? 17.943 -26.490 -1.803 1.00 56.53 84 ASN A N 1
ATOM 702 C CA . ASN A 1 84 ? 16.913 -27.531 -1.741 1.00 56.53 84 ASN A CA 1
ATOM 703 C C . ASN A 1 84 ? 16.375 -27.658 -0.319 1.00 56.53 84 ASN A C 1
ATOM 705 O O . ASN A 1 84 ? 17.204 -27.559 0.613 1.00 56.53 84 ASN A O 1
#

Radius of gyration: 17.35 Å; Cα contacts (8 Å, |Δi|>4): 140; chains: 1; bounding box: 42×38×41 Å

Mean predicted aligned error: 6.47 Å

Organism: NCBI:txid1295609

Nearest PDB structures (foldseek):
  2yzy-assembly1_A  TM=6.692E-01  e=1.069E-01  Thermus thermophilus HB8
  2zf3-assembly2_D  TM=6.272E-01  e=7.370E-01  Chromobacterium violaceum
  2zf4-assembly2_C  TM=6.285E-01  e=9.790E-01  Chromobacterium violaceum
  2zf4-assembly3_F  TM=6.392E-01  e=1.377E+00  Chromobacterium violaceum
  2zf4-assembly1_B  TM=6.194E-01  e=2.295E+00  Chromobacterium violaceum

pLDDT: mean 90.13, std 9.47, range [46.62, 98.38]

Solvent-accessible surface area (backbone atoms only — not comparable to full-atom values): 5335 Å² total; per-residue (Å²): 132,83,85,73,69,46,79,42,83,74,50,76,48,67,62,84,92,44,54,16,44,30,34,34,38,19,54,84,89,45,58,40,33,41,38,28,29,28,68,85,79,71,45,74,43,32,39,40,34,35,56,95,80,35,86,71,48,77,49,69,73,71,89,85,76,90,71,80,90,65,67,72,86,72,53,80,60,91,84,74,72,85,85,130

Sequence (84 aa):
MSKVYKVIEKGEEKIGELKCNKKELRDENILIQIAWISERYKIPLKLLNYIQNKEHTKFEIKNIKEEAVKEEPLRIPPGYKKEN

Secondary structure (DSSP, 8-state):
----PEEEEEEEEEETTEEEEEEEEEETTEEEEEEEEETTT-SEEEEEEEETTEEEEEEE--S-------SGGGSPPTT-PPP-

Foldseek 3Di:
DPQDWDKDWPAWDDDDNFIWTWIFTDRVPHTAKIFTAGPVPRHTQWMFGDDPNDGDDIDHHPPDDDDDDDCVVVDDDPPDDDDD